Protein AF-A0A9W7SJ68-F1 (afdb_monomer)

Solvent-accessible surface area (backbone atoms only — not comparable to full-atom values): 7380 Å² total; per-residue (Å²): 134,56,76,66,54,62,49,58,74,74,29,47,78,47,60,79,74,85,46,71,55,98,90,40,80,50,81,92,51,82,58,54,70,56,42,67,73,29,62,82,48,99,58,50,45,47,74,52,58,60,67,71,58,55,51,52,51,51,47,54,52,35,40,76,73,72,45,76,78,82,71,75,61,44,81,77,51,71,49,69,51,94,47,70,90,69,25,72,88,72,26,34,28,45,32,38,32,40,38,78,82,93,64,80,56,73,43,80,45,73,30,72,75,85,83,92,130

Organism: NCBI:txid418781

Mean predicted aligned error: 7.55 Å

Structure (mmCIF, N/CA/C/O backbone):
data_AF-A0A9W7SJ68-F1
#
_entry.id   AF-A0A9W7SJ68-F1
#
loop_
_atom_site.group_PDB
_atom_site.id
_atom_site.type_symbol
_atom_site.label_atom_id
_atom_site.label_alt_id
_atom_site.label_comp_id
_atom_site.label_asym_id
_atom_site.label_entity_id
_atom_site.label_seq_id
_atom_site.pdbx_PDB_ins_code
_atom_site.Cartn_x
_atom_site.Cartn_y
_atom_site.Cartn_z
_atom_site.occupancy
_atom_site.B_iso_or_equiv
_atom_site.auth_seq_id
_atom_site.auth_comp_id
_atom_site.auth_asym_id
_atom_site.auth_atom_id
_atom_site.pdbx_PDB_model_num
ATOM 1 N N . MET A 1 1 ? -5.115 -17.934 -12.422 1.00 60.28 1 MET A N 1
ATOM 2 C CA . MET A 1 1 ? -4.137 -16.890 -12.777 1.00 60.28 1 MET A CA 1
ATOM 3 C C . MET A 1 1 ? -3.651 -16.281 -11.479 1.00 60.28 1 MET A C 1
ATOM 5 O O . MET A 1 1 ? -4.508 -15.998 -10.643 1.00 60.28 1 MET A O 1
ATOM 9 N N . ASP A 1 2 ? -2.346 -16.204 -11.255 1.00 85.44 2 ASP A N 1
ATOM 10 C CA . ASP A 1 2 ? -1.744 -15.693 -10.014 1.00 85.44 2 ASP A CA 1
ATOM 11 C C . ASP A 1 2 ? -1.652 -14.150 -10.031 1.00 85.44 2 ASP A C 1
ATOM 13 O O . ASP A 1 2 ? -1.848 -13.529 -11.074 1.00 85.44 2 ASP A O 1
ATOM 17 N N . LEU A 1 3 ? -1.385 -13.507 -8.891 1.00 92.56 3 LEU A N 1
ATOM 18 C CA . LEU A 1 3 ? -1.245 -12.049 -8.775 1.00 92.56 3 LEU A CA 1
ATOM 19 C C . LEU A 1 3 ? -0.158 -11.506 -9.714 1.00 92.56 3 LEU A C 1
ATOM 21 O O . LEU A 1 3 ? -0.362 -10.494 -10.382 1.00 92.56 3 LEU A O 1
ATOM 25 N N . PHE A 1 4 ? 0.989 -12.184 -9.776 1.00 92.94 4 PHE A N 1
ATOM 26 C CA . PHE A 1 4 ? 2.071 -11.794 -10.675 1.00 92.94 4 PHE A CA 1
ATOM 27 C C . PHE A 1 4 ? 1.642 -11.859 -12.146 1.00 92.94 4 PHE A C 1
ATOM 29 O O . PHE A 1 4 ? 1.968 -10.944 -12.900 1.00 92.94 4 PHE A O 1
ATOM 36 N N . ASP A 1 5 ? 0.890 -12.890 -12.543 1.00 93.69 5 ASP A N 1
ATOM 37 C CA . ASP A 1 5 ? 0.445 -13.057 -13.930 1.00 93.69 5 ASP A CA 1
ATOM 38 C C . ASP A 1 5 ? -0.388 -11.852 -14.386 1.00 93.69 5 ASP A C 1
ATOM 40 O O . ASP A 1 5 ? -0.136 -11.301 -15.457 1.00 93.69 5 ASP A O 1
ATOM 44 N N . ASP A 1 6 ? -1.325 -11.388 -13.552 1.00 94.94 6 ASP A N 1
ATOM 45 C CA . ASP A 1 6 ? -2.148 -10.210 -13.855 1.00 94.94 6 ASP A CA 1
ATOM 46 C C . ASP A 1 6 ? -1.294 -8.947 -14.016 1.00 94.94 6 ASP A C 1
ATOM 48 O O . ASP A 1 6 ? -1.525 -8.119 -14.900 1.00 94.94 6 ASP A O 1
ATOM 52 N N . MET A 1 7 ? -0.284 -8.788 -13.158 1.00 95.75 7 MET A N 1
ATOM 53 C CA . MET A 1 7 ? 0.621 -7.644 -13.216 1.00 95.75 7 MET A CA 1
ATOM 54 C C . MET A 1 7 ? 1.518 -7.701 -14.461 1.00 95.75 7 MET A C 1
ATOM 56 O O . MET A 1 7 ? 1.737 -6.675 -15.110 1.00 95.75 7 MET A O 1
ATOM 60 N N . ALA A 1 8 ? 2.009 -8.887 -14.823 1.00 94.06 8 ALA A N 1
ATOM 61 C CA . ALA A 1 8 ? 2.874 -9.117 -15.977 1.00 94.06 8 ALA A CA 1
ATOM 62 C C . ALA A 1 8 ? 2.137 -8.993 -17.321 1.00 94.06 8 ALA A C 1
ATOM 64 O O . ALA A 1 8 ? 2.765 -8.668 -18.325 1.00 94.06 8 ALA A O 1
ATOM 65 N N . GLN A 1 9 ? 0.817 -9.198 -17.351 1.00 94.50 9 GLN A N 1
ATOM 66 C CA . GLN A 1 9 ? -0.003 -8.963 -18.546 1.00 94.50 9 GLN A CA 1
ATOM 67 C C . GLN A 1 9 ? -0.084 -7.487 -18.952 1.00 94.50 9 GLN A C 1
ATOM 69 O O . GLN A 1 9 ? -0.319 -7.187 -20.122 1.00 94.50 9 GLN A O 1
ATOM 74 N N . ILE A 1 10 ? 0.076 -6.567 -17.997 1.00 94.94 10 ILE A N 1
ATOM 75 C CA . ILE A 1 10 ? -0.078 -5.122 -18.222 1.00 94.94 10 ILE A CA 1
ATOM 76 C C . ILE A 1 10 ? 1.275 -4.403 -18.175 1.00 94.94 10 ILE A C 1
ATOM 78 O O . ILE A 1 10 ? 1.486 -3.417 -18.885 1.00 94.94 10 ILE A O 1
ATOM 82 N N . GLY A 1 11 ? 2.178 -4.850 -17.305 1.00 93.81 11 GLY A N 1
ATOM 83 C CA . GLY A 1 11 ? 3.475 -4.220 -17.106 1.00 93.81 11 GLY A CA 1
ATOM 84 C C . GLY A 1 11 ? 4.527 -4.610 -18.145 1.00 93.81 11 GLY A C 1
ATOM 85 O O . GLY A 1 11 ? 4.335 -5.482 -18.988 1.00 93.81 11 GLY A O 1
ATOM 86 N N . LEU A 1 12 ? 5.683 -3.953 -18.051 1.00 93.56 12 LEU A N 1
ATOM 87 C CA . LEU A 1 12 ? 6.872 -4.265 -18.841 1.00 93.56 12 LEU A CA 1
ATOM 88 C C . LEU A 1 12 ? 7.959 -4.867 -17.946 1.00 93.56 12 LEU A C 1
ATOM 90 O O . LEU A 1 12 ? 8.529 -4.173 -17.098 1.00 93.56 12 LEU A O 1
ATOM 94 N N . CYS A 1 13 ? 8.293 -6.134 -18.177 1.00 92.25 13 CYS A N 1
ATOM 95 C CA . CYS A 1 13 ? 9.417 -6.798 -17.522 1.00 92.25 13 CYS A CA 1
ATOM 96 C C . CYS A 1 13 ? 10.738 -6.416 -18.206 1.00 92.25 13 CYS A C 1
ATOM 98 O O . CYS A 1 13 ? 10.953 -6.730 -19.376 1.00 92.25 13 CYS A O 1
ATOM 100 N N . ALA A 1 14 ? 11.636 -5.760 -17.470 1.00 88.69 14 ALA A N 1
ATOM 101 C CA . ALA A 1 14 ? 12.957 -5.369 -17.950 1.00 88.69 14 ALA A CA 1
ATOM 102 C C . ALA A 1 14 ? 14.055 -6.088 -17.156 1.00 88.69 14 ALA A C 1
ATOM 104 O O . ALA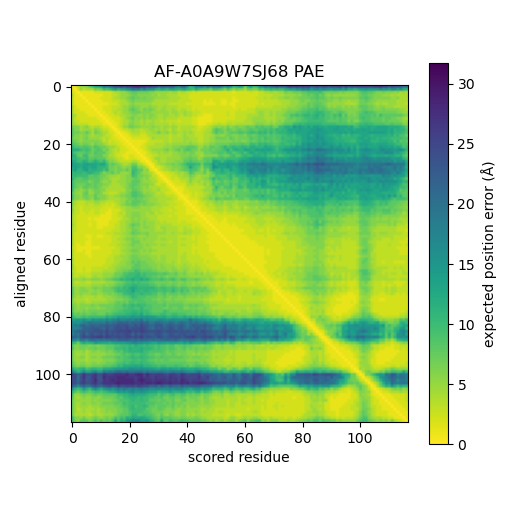 A 1 14 ? 14.231 -5.847 -15.962 1.00 88.69 14 ALA A O 1
ATOM 105 N N . SER A 1 15 ? 14.808 -6.966 -17.822 1.00 85.00 15 SER A N 1
ATOM 106 C CA . SER A 1 15 ? 15.905 -7.720 -17.191 1.00 85.00 15 SER A CA 1
ATOM 107 C C . SER A 1 15 ? 17.273 -7.062 -17.351 1.00 85.00 15 SER A C 1
ATOM 109 O O . SER A 1 15 ? 18.142 -7.254 -16.507 1.00 85.00 15 SER A O 1
ATOM 111 N N . LYS A 1 16 ? 17.499 -6.340 -18.456 1.00 82.94 16 LYS A N 1
ATOM 112 C CA . LYS A 1 16 ? 18.792 -5.724 -18.786 1.00 82.94 16 LYS A CA 1
ATOM 113 C C . LYS A 1 16 ? 18.592 -4.364 -19.436 1.00 82.94 16 LYS A C 1
ATOM 115 O O . LYS A 1 16 ? 17.722 -4.212 -20.292 1.00 82.94 16 LYS A O 1
ATOM 120 N N . GLY A 1 17 ? 19.430 -3.405 -19.064 1.00 79.75 17 GLY A N 1
ATOM 121 C CA . GLY A 1 17 ? 19.518 -2.089 -19.679 1.00 79.75 17 GLY A CA 1
ATOM 122 C C . GLY A 1 17 ? 20.866 -1.886 -20.364 1.00 79.75 17 GLY A C 1
ATOM 123 O O . GLY A 1 17 ? 21.921 -2.234 -19.833 1.00 79.75 17 GLY A O 1
ATOM 124 N N . PHE A 1 18 ? 20.852 -1.276 -21.547 1.00 85.88 18 PHE A N 1
ATOM 125 C CA . PHE A 1 18 ? 22.072 -0.880 -22.245 1.00 85.88 18 PHE A CA 1
ATOM 126 C C . PHE A 1 18 ? 22.078 0.629 -22.448 1.00 85.88 18 PHE A C 1
ATOM 128 O O . PHE A 1 18 ? 21.117 1.197 -22.959 1.00 85.88 18 PHE A O 1
ATOM 135 N N . THR A 1 19 ? 23.172 1.270 -22.044 1.00 86.06 19 THR A N 1
ATOM 136 C CA . THR A 1 19 ? 23.387 2.701 -22.259 1.00 86.06 19 THR A CA 1
ATOM 137 C C . THR A 1 19 ? 24.372 2.876 -23.404 1.00 86.06 19 THR A C 1
ATOM 139 O O . THR A 1 19 ? 25.416 2.223 -23.413 1.00 86.06 19 THR A O 1
ATOM 142 N N . TYR A 1 20 ? 24.057 3.773 -24.334 1.00 89.19 20 TYR A N 1
ATOM 143 C CA . TYR A 1 20 ? 24.947 4.159 -25.424 1.00 89.19 20 TYR A CA 1
ATOM 144 C C . TYR A 1 20 ? 25.295 5.643 -25.326 1.00 89.19 20 TYR A C 1
ATOM 146 O O . TYR A 1 20 ? 24.481 6.452 -24.877 1.00 89.19 20 TYR A O 1
ATOM 154 N N . ARG A 1 21 ? 26.508 5.994 -25.743 1.00 90.12 21 ARG A N 1
ATOM 155 C CA . ARG A 1 21 ? 26.984 7.367 -25.920 1.00 90.12 21 ARG A CA 1
ATOM 156 C C . ARG A 1 21 ? 27.827 7.397 -27.188 1.00 90.12 21 ARG A C 1
ATOM 158 O O . ARG A 1 21 ? 28.701 6.556 -27.336 1.00 90.12 21 ARG A O 1
ATOM 165 N N . ASP A 1 22 ? 27.525 8.323 -28.093 1.00 94.75 22 ASP A N 1
ATOM 166 C CA . ASP A 1 22 ? 28.250 8.490 -29.362 1.00 94.75 22 ASP A CA 1
ATOM 167 C C . ASP A 1 22 ? 28.339 7.198 -30.202 1.00 94.75 22 ASP A C 1
ATOM 169 O O . ASP A 1 22 ? 29.323 6.935 -30.881 1.00 94.75 22 ASP A O 1
ATOM 173 N N . GLY A 1 23 ? 27.295 6.362 -30.144 1.00 93.06 23 GLY A N 1
ATOM 174 C CA . GLY A 1 23 ? 27.235 5.075 -30.850 1.00 93.06 23 GLY A CA 1
ATOM 175 C C . GLY A 1 23 ? 27.927 3.912 -30.131 1.00 93.06 23 GLY A C 1
ATOM 176 O O . GLY A 1 23 ? 27.729 2.763 -30.520 1.00 93.06 23 GLY A O 1
ATOM 177 N N . GLU A 1 24 ? 28.655 4.166 -29.043 1.00 91.81 24 GLU A N 1
ATOM 178 C CA . GLU A 1 24 ? 29.348 3.135 -28.272 1.00 91.81 24 GLU A CA 1
ATOM 179 C C . GLU A 1 24 ? 28.617 2.781 -26.978 1.00 91.81 24 GLU A C 1
ATOM 181 O O . GLU A 1 24 ? 28.007 3.620 -26.307 1.00 91.81 24 GLU A O 1
ATOM 186 N N . ARG A 1 25 ? 28.679 1.500 -26.606 1.00 88.31 25 ARG A N 1
ATOM 187 C CA . ARG A 1 25 ? 28.067 1.010 -25.372 1.00 88.31 25 ARG A CA 1
ATOM 188 C C . ARG A 1 25 ? 28.904 1.433 -24.167 1.00 88.31 25 ARG A C 1
ATOM 190 O O . ARG A 1 25 ? 30.076 1.092 -24.06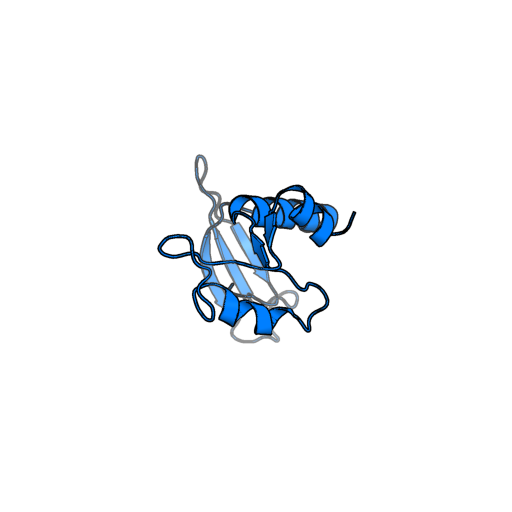2 1.00 88.31 25 ARG A O 1
ATOM 197 N N . VAL A 1 26 ? 28.264 2.083 -23.199 1.00 87.31 26 VAL A N 1
ATOM 198 C CA . VAL A 1 26 ? 28.894 2.505 -21.943 1.00 87.31 26 VAL A CA 1
ATOM 199 C C . VAL A 1 26 ? 28.434 1.601 -20.800 1.00 87.31 26 VAL A C 1
ATOM 201 O O . VAL A 1 26 ? 27.238 1.460 -20.534 1.00 87.31 26 VAL A O 1
ATOM 204 N N . HIS A 1 27 ? 29.392 0.988 -20.105 1.00 82.88 27 HIS A N 1
ATOM 205 C CA . HIS A 1 27 ? 29.142 0.118 -18.954 1.00 82.88 27 HIS A CA 1
ATOM 206 C C . HIS A 1 27 ? 29.034 0.910 -17.639 1.00 82.88 27 HIS A C 1
ATOM 208 O O . HIS A 1 27 ? 29.523 2.033 -17.533 1.00 82.88 27 HIS A O 1
ATOM 214 N N . GLY A 1 28 ? 28.394 0.321 -16.620 1.00 75.12 28 GLY A N 1
ATOM 215 C CA . GLY A 1 28 ? 28.346 0.892 -15.265 1.00 75.12 28 GLY A CA 1
ATOM 216 C C . GLY A 1 28 ? 27.484 2.154 -15.123 1.00 75.12 28 GLY A C 1
ATOM 217 O O . GLY A 1 28 ? 27.707 2.955 -14.219 1.00 75.12 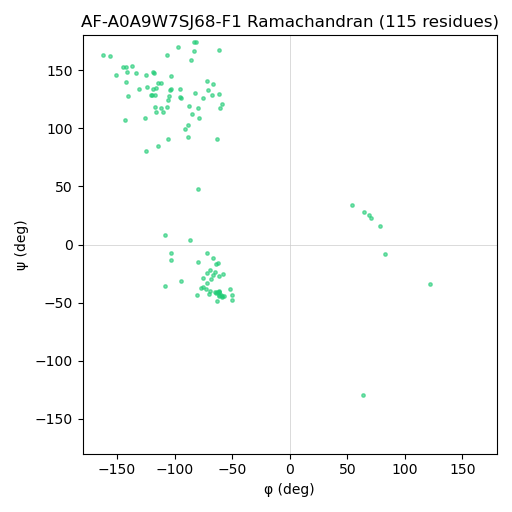28 GLY A O 1
ATOM 218 N N . ARG A 1 29 ? 26.519 2.373 -16.021 1.00 72.81 29 ARG A N 1
ATOM 219 C CA . ARG A 1 29 ? 25.608 3.529 -16.007 1.00 72.81 29 ARG A CA 1
ATOM 220 C C . ARG A 1 29 ? 24.157 3.067 -15.861 1.00 72.81 29 ARG A C 1
ATOM 222 O O . ARG A 1 29 ? 23.776 2.018 -16.376 1.00 72.81 29 ARG A O 1
ATOM 229 N N . GLY A 1 30 ? 23.339 3.893 -15.208 1.00 74.56 30 GLY A N 1
ATOM 230 C CA . GLY A 1 30 ? 21.898 3.670 -15.082 1.00 74.56 30 GLY A CA 1
ATOM 231 C C . GLY A 1 30 ? 21.560 2.395 -14.303 1.00 74.56 30 GLY A C 1
ATOM 232 O O . GLY A 1 30 ? 22.090 2.164 -13.215 1.00 74.56 30 GLY A O 1
ATOM 233 N N . TRP A 1 31 ? 20.691 1.566 -14.884 1.00 74.94 31 TRP A N 1
ATOM 234 C CA . TRP A 1 31 ? 20.127 0.359 -14.268 1.00 74.94 31 TRP A CA 1
ATOM 235 C C . TRP A 1 31 ? 21.130 -0.768 -13.995 1.00 74.94 31 TRP A C 1
ATOM 237 O O . TRP A 1 31 ? 20.811 -1.670 -13.225 1.00 74.94 31 TRP A O 1
ATOM 247 N N . SER A 1 32 ? 22.359 -0.698 -14.518 1.00 77.12 32 SER A N 1
ATOM 248 C CA . SER A 1 32 ? 23.368 -1.754 -14.336 1.00 77.12 32 SER A CA 1
ATOM 249 C C . SER A 1 32 ? 23.706 -2.050 -12.867 1.00 77.12 32 SER A C 1
ATOM 251 O O . SER A 1 32 ? 24.143 -3.149 -12.545 1.00 77.12 32 SER A O 1
ATOM 253 N N . HIS A 1 33 ? 23.519 -1.079 -11.965 1.00 74.81 33 HIS A N 1
ATOM 254 C CA . HIS A 1 33 ? 23.706 -1.285 -10.523 1.00 74.81 33 HIS A CA 1
ATOM 255 C C . HIS A 1 33 ? 22.554 -2.075 -9.896 1.00 74.81 33 HIS A C 1
ATOM 257 O O . HIS A 1 33 ? 22.777 -2.912 -9.024 1.00 74.81 33 HIS A O 1
ATOM 263 N N . PHE A 1 34 ? 21.330 -1.832 -10.366 1.00 75.69 34 PHE A N 1
ATOM 264 C CA . PHE A 1 34 ? 20.133 -2.519 -9.894 1.00 75.69 34 PHE A CA 1
ATOM 265 C C . PHE A 1 34 ? 20.051 -3.946 -10.435 1.00 75.69 34 PHE A C 1
ATOM 267 O O . PHE A 1 34 ? 19.554 -4.815 -9.730 1.00 75.69 34 PHE A O 1
ATOM 274 N N . GLU A 1 35 ? 20.614 -4.217 -11.618 1.00 79.81 35 GLU A N 1
ATOM 275 C CA . GLU A 1 35 ? 20.666 -5.563 -12.214 1.00 79.81 35 GLU A CA 1
ATOM 276 C C . GLU A 1 35 ? 21.228 -6.621 -11.267 1.00 79.81 35 GLU A C 1
ATOM 278 O O . GLU A 1 35 ? 20.710 -7.734 -11.199 1.00 79.81 35 GLU A O 1
ATOM 283 N N . ARG A 1 36 ? 22.241 -6.271 -10.468 1.00 78.44 36 ARG A N 1
ATOM 284 C CA . ARG A 1 36 ? 22.801 -7.194 -9.477 1.00 78.44 36 ARG A CA 1
ATOM 285 C C . ARG A 1 36 ? 21.834 -7.501 -8.327 1.00 78.44 36 ARG A C 1
ATOM 287 O O . ARG A 1 36 ? 21.922 -8.581 -7.756 1.00 78.44 36 ARG A O 1
ATOM 294 N N . LEU A 1 37 ? 20.946 -6.573 -7.970 1.00 81.50 37 LEU A N 1
ATOM 295 C CA . LEU A 1 37 ? 20.040 -6.730 -6.826 1.00 81.50 37 LEU A CA 1
ATOM 296 C C . LEU A 1 37 ? 18.937 -7.750 -7.102 1.00 81.50 37 LEU A C 1
ATOM 298 O O . LEU A 1 37 ? 18.517 -8.451 -6.187 1.00 81.50 37 LEU A O 1
ATOM 302 N N . PHE A 1 38 ? 18.482 -7.850 -8.352 1.00 83.44 38 PHE A N 1
ATOM 303 C CA . PHE A 1 38 ? 17.427 -8.789 -8.729 1.00 83.44 38 PHE A CA 1
ATOM 304 C C . PHE A 1 38 ? 17.938 -10.039 -9.454 1.00 83.44 38 PHE A C 1
ATOM 306 O O . PHE A 1 38 ? 17.203 -11.014 -9.539 1.00 83.44 38 PHE A O 1
ATOM 313 N N . SER A 1 39 ? 19.188 -10.086 -9.930 1.00 83.81 39 SER A N 1
ATOM 314 C CA . SER A 1 39 ? 19.700 -11.234 -10.705 1.00 83.81 39 SER A CA 1
ATOM 315 C C . SER A 1 39 ? 19.740 -12.569 -9.953 1.00 83.81 39 SER A C 1
ATOM 317 O O . SER A 1 39 ? 19.870 -13.613 -10.588 1.00 83.81 39 SER A O 1
ATOM 319 N N . GLN A 1 40 ? 19.640 -12.542 -8.623 1.00 87.00 40 GLN A N 1
ATOM 320 C CA . GLN A 1 40 ? 19.652 -13.726 -7.759 1.00 87.00 40 GLN A CA 1
ATOM 321 C C . GLN A 1 40 ? 18.282 -14.037 -7.136 1.00 87.00 40 GLN A C 1
ATOM 323 O O . GLN A 1 40 ? 18.193 -14.894 -6.259 1.00 87.00 40 GLN A O 1
ATOM 328 N N . THR A 1 41 ? 17.218 -13.343 -7.547 1.00 89.31 41 THR A N 1
ATOM 329 C CA . THR A 1 41 ? 15.859 -13.589 -7.046 1.00 89.31 41 THR A CA 1
ATOM 330 C C . THR A 1 41 ? 15.078 -14.493 -8.003 1.00 89.31 41 THR A C 1
ATOM 332 O O . THR A 1 41 ? 15.498 -14.749 -9.132 1.00 89.31 41 THR A O 1
ATOM 335 N N . LEU A 1 42 ? 13.906 -14.961 -7.560 1.00 89.62 42 LEU A N 1
ATOM 336 C CA . LEU A 1 42 ? 12.975 -15.715 -8.409 1.00 89.62 42 LEU A CA 1
ATOM 337 C C . LEU A 1 42 ? 12.483 -14.896 -9.617 1.00 89.62 42 LEU A C 1
ATOM 339 O O . LEU A 1 42 ? 12.166 -15.465 -10.659 1.00 89.62 42 LEU A O 1
ATOM 343 N N . PHE A 1 43 ? 12.452 -13.568 -9.488 1.00 90.19 43 PHE A N 1
ATOM 344 C CA . PHE A 1 43 ? 12.049 -12.637 -10.538 1.00 90.19 43 PHE A CA 1
ATOM 345 C C . PHE A 1 43 ? 13.256 -11.782 -10.957 1.00 90.19 43 PHE A C 1
ATOM 347 O O . PHE A 1 43 ? 13.426 -10.670 -10.449 1.00 90.19 43 PHE A O 1
ATOM 354 N N . PRO A 1 44 ? 14.111 -12.268 -11.883 1.00 90.69 44 PRO A N 1
ATOM 355 C CA . PRO A 1 44 ? 15.349 -11.597 -12.285 1.00 90.69 44 PRO A CA 1
ATOM 356 C C . PRO A 1 44 ? 15.099 -10.455 -13.282 1.00 90.69 44 PRO A C 1
ATOM 358 O O . PRO A 1 44 ? 15.736 -10.345 -14.333 1.00 90.69 44 PRO A O 1
ATOM 361 N N . PHE A 1 45 ? 14.125 -9.609 -12.972 1.00 89.94 45 PHE A N 1
ATOM 362 C CA . PHE A 1 45 ? 13.732 -8.451 -13.756 1.00 89.94 45 PHE A CA 1
ATOM 363 C C . PHE A 1 45 ? 13.041 -7.423 -12.866 1.00 89.94 45 PHE A C 1
ATOM 365 O O . PHE A 1 45 ? 12.532 -7.731 -11.790 1.00 89.94 45 PHE A O 1
ATOM 372 N N . VAL A 1 46 ? 12.969 -6.194 -13.361 1.00 90.44 46 VAL A N 1
ATOM 373 C CA . VAL A 1 46 ? 12.098 -5.162 -12.803 1.00 90.44 46 VAL A CA 1
ATOM 374 C C . VAL A 1 46 ? 10.793 -5.173 -13.578 1.00 90.44 46 VAL A C 1
ATOM 376 O O . VAL A 1 46 ? 10.795 -5.064 -14.807 1.00 90.44 46 VAL A O 1
ATOM 379 N N . LEU A 1 47 ? 9.676 -5.288 -12.865 1.00 93.00 47 LEU A N 1
ATOM 380 C CA . LEU A 1 47 ? 8.361 -5.068 -13.446 1.00 93.00 47 LEU A CA 1
ATOM 381 C C . LEU A 1 47 ? 8.044 -3.572 -13.416 1.00 93.00 47 LEU A C 1
ATOM 383 O O . LEU A 1 47 ? 7.831 -2.984 -12.358 1.00 93.00 47 LEU A O 1
ATOM 387 N N . ASN A 1 48 ? 7.984 -2.962 -14.593 1.00 93.38 48 ASN A N 1
ATOM 388 C CA . ASN A 1 48 ? 7.542 -1.587 -14.751 1.00 93.38 48 ASN A CA 1
ATOM 389 C C . ASN A 1 48 ? 6.024 -1.585 -14.927 1.00 93.38 48 ASN A C 1
ATOM 391 O O . ASN A 1 48 ? 5.513 -1.897 -16.003 1.00 93.38 48 ASN A O 1
ATOM 395 N N . LEU A 1 49 ? 5.306 -1.229 -13.867 1.00 96.38 49 LEU A N 1
ATOM 396 C CA . LEU A 1 49 ? 3.852 -1.134 -13.853 1.00 96.38 49 LEU A CA 1
ATOM 397 C C . LEU A 1 49 ? 3.451 0.210 -13.245 1.00 96.38 49 LEU A C 1
ATOM 399 O O . LEU A 1 49 ? 3.997 0.627 -12.226 1.00 96.38 49 LEU A O 1
ATOM 403 N N . ARG A 1 50 ? 2.507 0.917 -13.878 1.00 96.50 50 ARG A N 1
ATOM 404 C CA . ARG A 1 50 ? 1.994 2.170 -13.304 1.00 96.50 50 ARG A CA 1
ATOM 405 C C . ARG A 1 50 ? 1.224 1.857 -12.024 1.00 96.50 50 ARG A C 1
ATOM 407 O O . ARG A 1 50 ? 0.395 0.950 -12.034 1.00 96.50 50 ARG A O 1
ATOM 414 N N . LEU A 1 51 ? 1.425 2.681 -10.994 1.00 95.62 51 LEU A N 1
ATOM 415 C CA . LEU A 1 51 ? 0.822 2.504 -9.669 1.00 95.62 51 LEU A CA 1
ATOM 416 C C . LEU A 1 51 ? -0.697 2.266 -9.725 1.00 95.62 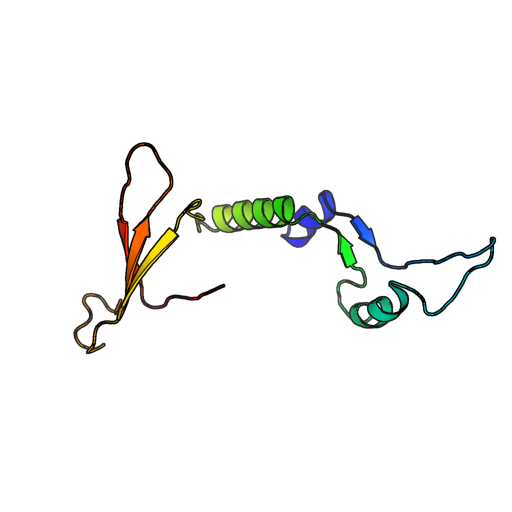51 LEU A C 1
ATOM 418 O O . LEU A 1 51 ? -1.197 1.331 -9.107 1.00 95.62 51 LEU A O 1
ATOM 422 N N . LYS A 1 52 ? -1.411 3.040 -10.555 1.00 95.69 52 LYS A N 1
ATOM 423 C CA . LYS A 1 52 ? -2.853 2.863 -10.787 1.00 95.69 52 LYS A CA 1
ATOM 424 C C . LYS A 1 52 ? -3.221 1.410 -11.118 1.00 95.69 52 LYS A C 1
ATOM 426 O O . LYS A 1 52 ? -4.154 0.869 -10.541 1.00 95.69 52 LYS A O 1
ATOM 431 N N . TYR A 1 53 ? -2.493 0.775 -12.038 1.00 96.81 53 TYR A N 1
ATOM 432 C CA . TYR A 1 53 ? -2.808 -0.588 -12.463 1.00 96.81 53 TYR A CA 1
ATOM 433 C C . TYR A 1 53 ? -2.456 -1.614 -11.390 1.00 96.81 53 TYR A C 1
ATOM 435 O O . TYR A 1 53 ? -3.228 -2.544 -11.188 1.00 96.81 53 TYR A O 1
ATOM 443 N N . SER A 1 54 ? -1.342 -1.443 -10.669 1.00 96.12 54 SER A N 1
ATOM 444 C CA . SER A 1 54 ? -1.042 -2.329 -9.537 1.00 96.12 54 SER A CA 1
ATOM 445 C C . SER A 1 54 ? -2.119 -2.247 -8.456 1.00 96.12 54 SER A C 1
ATOM 447 O O . SER A 1 54 ? -2.564 -3.281 -7.973 1.00 96.12 54 SER A O 1
ATOM 449 N N . GLU A 1 55 ? -2.594 -1.045 -8.117 1.00 95.06 55 GLU A N 1
ATOM 450 C CA . GLU A 1 55 ? -3.660 -0.867 -7.125 1.00 95.06 55 GLU A CA 1
ATOM 451 C C . GLU A 1 55 ? -4.989 -1.478 -7.577 1.00 95.06 55 GLU A C 1
ATOM 453 O O . GLU A 1 55 ? -5.670 -2.122 -6.779 1.00 95.06 55 GLU A O 1
ATOM 458 N N . ASP A 1 56 ? -5.351 -1.320 -8.852 1.00 95.31 56 ASP A N 1
ATOM 459 C CA . ASP A 1 56 ? -6.566 -1.917 -9.410 1.00 95.31 56 ASP A CA 1
ATOM 460 C C . ASP A 1 56 ? -6.502 -3.456 -9.383 1.00 95.31 56 ASP A C 1
ATOM 462 O O . ASP A 1 56 ? -7.473 -4.101 -8.979 1.00 95.31 56 ASP A O 1
ATOM 466 N N . ILE A 1 57 ? -5.350 -4.048 -9.727 1.00 96.25 57 ILE A N 1
ATOM 467 C CA . ILE A 1 57 ? -5.123 -5.501 -9.649 1.00 96.25 57 ILE A CA 1
ATOM 468 C C . ILE A 1 57 ? -5.215 -5.985 -8.198 1.00 96.25 57 ILE A C 1
ATOM 470 O O . ILE A 1 57 ? -5.942 -6.940 -7.915 1.00 96.25 57 ILE A O 1
ATOM 474 N N . PHE A 1 58 ? -4.538 -5.318 -7.256 1.00 95.50 58 PHE A N 1
ATOM 475 C CA . PHE A 1 58 ? -4.619 -5.678 -5.838 1.00 95.50 58 PHE A CA 1
ATOM 476 C C . PHE A 1 58 ? -6.054 -5.600 -5.321 1.00 95.50 58 PHE A C 1
ATOM 478 O O . PHE A 1 58 ? -6.515 -6.526 -4.654 1.00 95.50 58 PHE A O 1
ATOM 485 N N . ARG A 1 59 ? -6.795 -4.542 -5.672 1.00 95.00 59 ARG A N 1
ATOM 486 C CA . ARG A 1 59 ? -8.195 -4.373 -5.269 1.00 95.00 59 ARG A CA 1
ATOM 487 C C . ARG A 1 59 ? -9.079 -5.495 -5.806 1.00 95.00 59 ARG A C 1
ATOM 489 O O . ARG A 1 59 ? -9.891 -6.031 -5.056 1.00 95.00 59 ARG A O 1
ATOM 496 N N . ALA A 1 60 ? -8.907 -5.874 -7.072 1.00 94.06 60 ALA A N 1
ATOM 497 C CA . ALA A 1 60 ? -9.651 -6.975 -7.678 1.00 94.06 60 ALA A CA 1
ATOM 498 C C . ALA A 1 60 ? -9.351 -8.316 -6.986 1.00 94.06 60 ALA A C 1
ATOM 500 O O . ALA A 1 60 ? -10.266 -9.093 -6.709 1.00 94.06 60 ALA A O 1
ATOM 501 N N . ARG A 1 61 ? -8.083 -8.572 -6.644 1.00 94.12 61 ARG A N 1
ATOM 502 C CA . ARG A 1 61 ? -7.672 -9.802 -5.952 1.00 94.12 61 ARG A CA 1
ATOM 503 C C . ARG A 1 61 ? -8.148 -9.868 -4.510 1.00 94.12 61 ARG A C 1
ATOM 505 O O . ARG A 1 61 ? -8.662 -10.905 -4.105 1.00 94.12 61 ARG A O 1
ATOM 512 N N . LEU A 1 62 ? -8.060 -8.770 -3.764 1.00 94.81 62 LEU A N 1
ATOM 513 C CA . LEU A 1 62 ? -8.628 -8.681 -2.418 1.00 94.81 62 LEU A CA 1
ATOM 514 C C . LEU A 1 62 ? -10.145 -8.912 -2.442 1.00 94.81 62 LEU A C 1
ATOM 516 O O . LEU A 1 62 ? -10.653 -9.701 -1.649 1.00 94.81 62 LEU A O 1
ATOM 520 N N . ALA A 1 63 ? -10.857 -8.323 -3.408 1.00 94.88 63 ALA A N 1
ATOM 521 C CA . ALA A 1 63 ? -12.291 -8.546 -3.570 1.00 94.88 63 ALA A CA 1
ATOM 522 C C . ALA A 1 63 ? -12.629 -10.019 -3.866 1.00 94.88 63 ALA A C 1
ATOM 524 O O . ALA A 1 63 ? -13.578 -10.549 -3.293 1.00 94.88 63 ALA A O 1
ATOM 525 N N . ALA A 1 64 ? -11.833 -10.707 -4.695 1.00 93.94 64 ALA A N 1
ATOM 526 C CA . ALA A 1 64 ? -11.999 -12.139 -4.964 1.00 93.94 64 ALA A CA 1
ATOM 527 C C . ALA A 1 64 ? -11.762 -13.025 -3.723 1.00 93.94 64 ALA A C 1
ATOM 529 O O . ALA A 1 64 ? -12.300 -14.127 -3.646 1.00 93.94 64 ALA A O 1
ATOM 530 N N . LEU A 1 65 ? -11.000 -12.533 -2.741 1.00 95.19 65 LEU A N 1
ATOM 531 C CA . LEU A 1 65 ? -10.819 -13.157 -1.425 1.00 95.19 65 LEU A CA 1
ATOM 532 C C . LEU A 1 65 ? -11.905 -12.752 -0.410 1.00 95.19 65 LEU A C 1
ATOM 534 O O . LEU A 1 65 ? -11.823 -13.126 0.757 1.00 95.19 65 LEU A O 1
ATOM 538 N N . GLY A 1 66 ? -12.914 -11.980 -0.826 1.00 96.25 66 GLY A N 1
ATOM 539 C CA . GLY A 1 66 ? -13.974 -11.485 0.053 1.00 96.25 66 GLY A CA 1
ATOM 540 C C . GLY A 1 66 ? -13.567 -10.286 0.915 1.00 96.25 66 GLY A C 1
ATOM 541 O O . GLY A 1 66 ? -14.268 -9.966 1.871 1.00 96.25 66 GLY A O 1
ATOM 542 N N . VAL A 1 67 ? -12.459 -9.612 0.588 1.00 95.12 67 VAL A N 1
ATOM 543 C CA . VAL A 1 67 ? -11.959 -8.426 1.297 1.00 95.12 67 VAL A CA 1
ATOM 544 C C . VAL A 1 67 ? -12.222 -7.178 0.446 1.00 95.12 67 VAL A C 1
ATOM 546 O O . VAL A 1 67 ? -11.398 -6.811 -0.396 1.00 95.12 67 VAL A O 1
ATOM 549 N N . PRO A 1 68 ? -13.377 -6.507 0.607 1.00 91.12 68 PRO A N 1
ATOM 550 C CA . PRO A 1 68 ? -13.659 -5.286 -0.131 1.00 91.12 68 PRO A CA 1
ATOM 551 C C . PRO A 1 68 ? -12.786 -4.133 0.376 1.00 91.12 68 PRO A C 1
ATOM 553 O O . PRO A 1 68 ? -12.699 -3.867 1.574 1.00 91.12 68 PRO A O 1
ATOM 556 N N . VAL A 1 69 ? -12.175 -3.395 -0.550 1.00 92.12 69 VAL A N 1
ATOM 557 C CA . VAL A 1 69 ? -11.472 -2.148 -0.226 1.00 92.12 69 VAL A CA 1
ATOM 558 C C . VAL A 1 69 ? -12.470 -0.996 -0.265 1.00 92.12 69 VAL A C 1
ATOM 560 O O . VAL A 1 69 ? -13.052 -0.702 -1.310 1.00 92.12 69 VAL A O 1
ATOM 563 N N . HIS A 1 70 ? -12.650 -0.318 0.866 1.00 88.81 70 HIS A N 1
ATOM 564 C CA . HIS A 1 70 ? -13.513 0.856 0.963 1.00 88.81 70 HIS A CA 1
ATOM 565 C C . HIS A 1 70 ? -12.717 2.134 0.685 1.00 88.81 70 HIS A C 1
ATOM 567 O O . HIS A 1 70 ? -12.055 2.662 1.573 1.00 88.81 70 HIS A O 1
ATOM 573 N N . ALA A 1 71 ? -12.813 2.644 -0.540 1.00 88.12 71 ALA A N 1
ATOM 574 C CA . ALA A 1 71 ? -12.185 3.892 -0.962 1.00 88.12 71 ALA A CA 1
ATOM 575 C C . ALA A 1 71 ? -13.110 4.675 -1.918 1.00 88.12 71 ALA A C 1
ATOM 577 O O . ALA A 1 71 ? -13.900 4.049 -2.627 1.00 88.12 71 ALA A O 1
ATOM 578 N N . PRO A 1 72 ? -13.005 6.015 -1.985 1.00 88.44 72 PRO A N 1
ATOM 579 C CA . PRO A 1 72 ? -12.172 6.861 -1.128 1.00 88.44 72 PRO A CA 1
ATOM 580 C C . PRO A 1 72 ? -12.730 6.956 0.304 1.00 88.44 72 PRO A C 1
ATOM 582 O O . PRO A 1 72 ? -13.942 7.004 0.504 1.00 88.44 72 PRO A O 1
ATOM 585 N N . ALA A 1 73 ? -11.848 6.949 1.303 1.00 90.38 73 ALA A N 1
ATOM 586 C CA . ALA A 1 73 ? -12.207 7.042 2.716 1.00 90.38 73 ALA A CA 1
ATOM 587 C C . ALA A 1 73 ? -11.082 7.715 3.510 1.00 90.38 73 ALA A C 1
ATOM 589 O O . ALA A 1 73 ? -9.909 7.503 3.206 1.00 90.38 73 ALA A O 1
ATOM 590 N N . THR A 1 74 ? -11.449 8.483 4.532 1.00 92.50 74 THR A N 1
ATOM 591 C CA . THR A 1 74 ? -10.503 9.183 5.407 1.00 92.50 74 THR A CA 1
ATOM 592 C C . THR A 1 74 ? -10.706 8.712 6.837 1.00 92.50 74 THR A C 1
ATOM 594 O O . THR A 1 74 ? -11.830 8.721 7.335 1.00 92.50 74 THR A O 1
ATOM 597 N N . LEU A 1 75 ? -9.631 8.295 7.505 1.00 93.69 75 LEU A N 1
ATOM 598 C CA . LEU A 1 75 ? -9.634 8.083 8.950 1.00 93.69 75 LEU A CA 1
ATOM 599 C C . LEU A 1 75 ? -9.494 9.447 9.634 1.00 93.69 75 LEU A C 1
ATOM 601 O O . LEU A 1 75 ? -8.430 10.052 9.575 1.00 93.69 75 LEU A O 1
ATOM 605 N N . GLU A 1 76 ? -10.563 9.927 10.263 1.00 94.88 76 GLU A N 1
ATOM 606 C CA . GLU A 1 76 ? -10.595 11.247 10.909 1.00 94.88 76 GLU A CA 1
ATOM 607 C C . GLU A 1 76 ? -9.937 11.211 12.291 1.00 94.88 76 GLU A C 1
ATOM 609 O O . GLU A 1 76 ? -9.187 12.104 12.676 1.00 94.88 76 GLU A O 1
ATOM 614 N N . THR A 1 77 ? -10.240 10.169 13.065 1.00 95.50 77 THR A N 1
ATOM 615 C CA . THR A 1 77 ? -9.697 9.964 14.409 1.00 95.50 77 THR A CA 1
ATOM 616 C C . THR A 1 77 ? -9.880 8.513 14.839 1.00 95.50 77 THR A C 1
ATOM 618 O O . THR A 1 77 ? -10.700 7.784 14.273 1.00 95.50 77 THR A O 1
ATOM 621 N N . PHE A 1 78 ? -9.140 8.098 15.861 1.00 95.44 78 PHE A N 1
ATOM 622 C CA . PHE A 1 78 ? -9.364 6.845 16.564 1.00 95.44 78 PHE A CA 1
ATOM 623 C C . PHE A 1 78 ? -9.048 7.001 18.052 1.00 95.44 78 PHE A C 1
ATOM 625 O O . PHE A 1 78 ? -8.213 7.814 18.447 1.00 95.44 78 PHE A O 1
ATOM 632 N N . THR A 1 79 ? -9.707 6.194 18.874 1.00 94.38 79 THR A N 1
ATOM 633 C CA . THR A 1 79 ? -9.456 6.089 20.311 1.00 94.38 79 THR A CA 1
ATOM 634 C C . THR A 1 79 ? -9.172 4.642 20.674 1.00 94.38 79 THR A C 1
ATOM 636 O O . THR A 1 79 ? -9.740 3.729 20.075 1.00 94.38 79 THR A O 1
ATOM 639 N N . LEU A 1 80 ? -8.297 4.446 21.656 1.00 92.81 80 LEU A N 1
ATOM 640 C CA . LEU A 1 80 ? -8.045 3.150 22.273 1.00 92.81 80 LEU A CA 1
ATOM 641 C C . LEU A 1 80 ? -8.738 3.119 23.635 1.00 92.81 80 LEU A C 1
ATOM 643 O O . LEU A 1 80 ? -8.601 4.067 24.411 1.00 92.81 80 LEU A O 1
ATOM 647 N N . ASP A 1 81 ? -9.450 2.037 23.919 1.00 88.81 81 ASP A N 1
ATOM 648 C CA . ASP A 1 81 ? -10.043 1.797 25.223 1.00 88.81 81 ASP A CA 1
ATOM 649 C C . ASP A 1 81 ? -8.928 1.721 26.279 1.00 88.81 81 ASP A C 1
ATOM 651 O O . ASP A 1 81 ? -7.939 1.005 26.096 1.00 88.81 81 ASP A O 1
ATOM 655 N N . PRO A 1 82 ? -9.055 2.468 27.388 1.00 78.69 82 PRO A N 1
ATOM 656 C CA . PRO A 1 82 ? -7.986 2.603 28.373 1.00 78.69 82 PRO A CA 1
ATOM 657 C C . PRO A 1 82 ? -7.733 1.312 29.159 1.00 78.69 82 PRO A C 1
ATOM 659 O O . PRO A 1 82 ? -6.642 1.132 29.697 1.00 78.69 82 PRO A O 1
ATOM 662 N N . ASP A 1 83 ? -8.722 0.420 29.219 1.00 80.25 83 ASP A N 1
ATOM 663 C CA . ASP A 1 83 ? -8.601 -0.896 29.830 1.00 80.25 83 ASP A CA 1
ATOM 664 C C . ASP A 1 83 ? -9.028 -1.978 28.819 1.00 80.25 83 ASP A C 1
ATOM 666 O O . ASP A 1 83 ? -10.225 -2.118 28.536 1.00 80.25 83 ASP A O 1
ATOM 670 N N . PRO A 1 84 ? -8.081 -2.773 28.285 1.00 64.12 84 PRO A N 1
ATOM 671 C CA . PRO A 1 84 ? -8.373 -3.804 27.293 1.00 64.12 84 PRO A CA 1
ATOM 672 C C . PRO A 1 84 ? -9.269 -4.927 27.833 1.00 64.12 84 PRO A C 1
ATOM 674 O O . PRO A 1 84 ? -9.857 -5.656 27.040 1.00 64.12 84 PRO A O 1
ATOM 677 N N . THR A 1 85 ? -9.420 -5.062 29.156 1.00 69.44 85 THR A N 1
ATOM 678 C CA . THR A 1 85 ? -10.354 -6.023 29.768 1.00 69.44 85 THR A CA 1
ATOM 679 C C . THR A 1 85 ? -11.804 -5.535 29.767 1.00 69.44 85 THR A C 1
ATOM 681 O O . THR A 1 85 ? -12.723 -6.331 29.956 1.00 69.44 85 THR A O 1
ATOM 684 N N . THR A 1 86 ? -12.018 -4.239 29.520 1.00 68.25 86 THR A N 1
ATOM 685 C CA . THR A 1 86 ? -13.344 -3.601 29.471 1.00 68.25 86 THR A CA 1
ATOM 686 C C . THR A 1 86 ? -13.830 -3.321 28.052 1.00 68.25 86 THR A C 1
ATOM 688 O O . THR A 1 86 ? -14.985 -2.933 27.871 1.00 68.25 86 THR A O 1
ATOM 691 N N . ALA A 1 87 ? -12.973 -3.537 27.048 1.00 67.88 87 ALA A N 1
ATOM 692 C CA . ALA A 1 87 ? -13.317 -3.335 25.651 1.00 67.88 87 ALA A CA 1
ATOM 693 C C . ALA A 1 87 ? -14.476 -4.257 25.261 1.00 67.88 87 ALA A C 1
ATOM 695 O O . ALA A 1 87 ? -14.361 -5.487 25.291 1.00 67.88 87 ALA A O 1
ATOM 696 N N . ALA A 1 88 ? -15.603 -3.658 24.881 1.00 64.56 88 ALA A N 1
ATOM 697 C CA . ALA A 1 88 ? -16.753 -4.414 24.419 1.00 64.56 88 ALA A CA 1
ATOM 698 C C . ALA A 1 88 ? -16.345 -5.247 23.190 1.00 64.56 88 ALA A C 1
ATOM 700 O O . ALA A 1 88 ? -15.912 -4.713 22.168 1.00 64.56 88 ALA A O 1
ATOM 701 N N . ASP A 1 89 ? -16.498 -6.565 23.302 1.00 77.50 89 ASP A N 1
ATOM 702 C CA . ASP A 1 89 ? -16.302 -7.545 22.230 1.00 77.50 89 ASP A CA 1
ATOM 703 C C . ASP A 1 89 ? -14.855 -7.746 21.739 1.00 77.50 89 ASP A C 1
ATOM 705 O O . ASP A 1 89 ? -14.671 -8.170 20.599 1.00 77.50 89 ASP A O 1
ATOM 709 N N . ASP A 1 90 ? -13.827 -7.484 22.560 1.00 84.88 90 ASP A N 1
ATOM 710 C CA . ASP A 1 90 ? -12.402 -7.706 22.211 1.00 84.88 90 ASP A CA 1
ATOM 711 C C . ASP A 1 90 ? -11.903 -6.817 21.046 1.00 84.88 90 ASP A C 1
ATOM 713 O O . ASP A 1 90 ? -11.013 -7.189 20.284 1.00 84.88 90 ASP A O 1
ATOM 717 N N . HIS A 1 91 ? -12.508 -5.634 20.875 1.00 91.38 91 HIS A N 1
ATOM 718 C CA . HIS A 1 91 ? -12.125 -4.623 19.880 1.00 91.38 91 HIS A CA 1
ATOM 719 C C . HIS A 1 91 ? -11.851 -3.280 20.574 1.00 91.38 91 HIS A C 1
ATOM 721 O O . HIS A 1 91 ? -12.727 -2.414 20.574 1.00 91.38 91 HIS A O 1
ATOM 727 N N . PRO A 1 92 ? -10.656 -3.085 21.163 1.00 92.25 92 PRO A N 1
ATOM 728 C CA . PRO A 1 92 ? -10.360 -1.909 21.977 1.00 92.25 92 PRO A CA 1
ATOM 729 C C . PRO A 1 92 ? -10.216 -0.620 21.165 1.00 92.25 92 PRO A C 1
ATOM 731 O O . PRO A 1 92 ? -10.040 0.442 21.747 1.00 92.25 92 PRO A O 1
ATOM 734 N N . ILE A 1 93 ? -10.225 -0.672 19.831 1.00 93.25 93 ILE A N 1
ATOM 735 C CA . ILE A 1 93 ? -10.057 0.520 19.003 1.00 93.25 93 ILE A 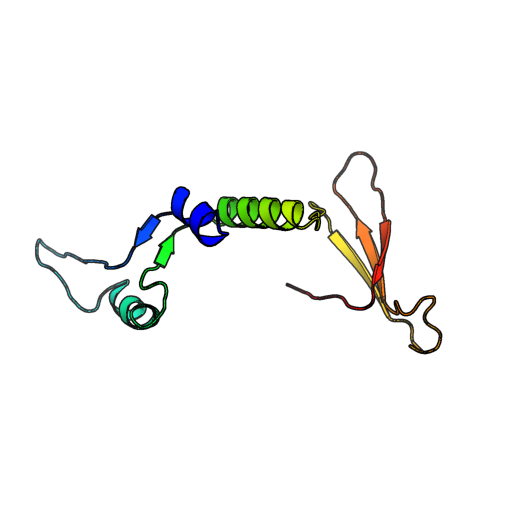CA 1
ATOM 736 C C . ILE A 1 93 ? -11.395 0.931 18.412 1.00 93.25 93 ILE A C 1
ATOM 738 O O . ILE A 1 93 ? -12.040 0.142 17.723 1.00 93.25 93 ILE A O 1
ATOM 742 N N . THR A 1 94 ? -11.755 2.198 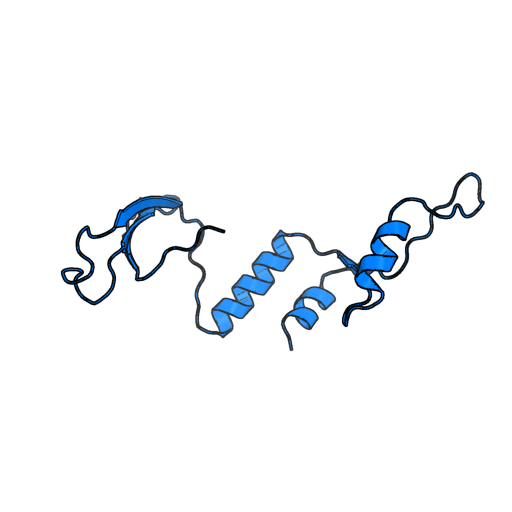18.593 1.00 94.56 94 THR A N 1
ATOM 743 C CA . THR A 1 94 ? -12.885 2.834 17.913 1.00 94.56 94 THR A CA 1
ATOM 744 C C . THR A 1 94 ? -12.363 3.885 16.940 1.00 94.56 94 THR A C 1
ATOM 746 O O . THR A 1 94 ? -11.729 4.852 17.348 1.00 94.56 94 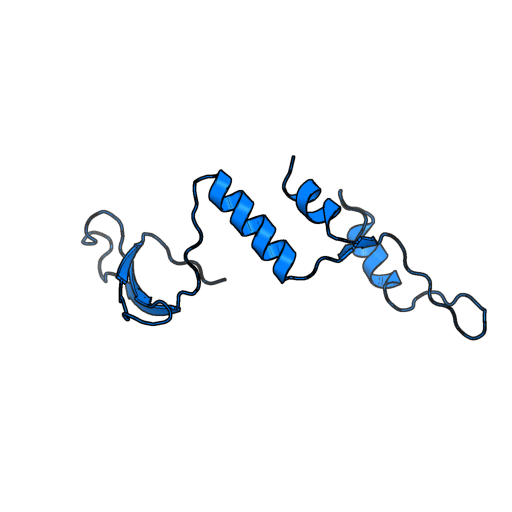THR A O 1
ATOM 749 N N . ALA A 1 95 ? -12.621 3.697 15.647 1.00 95.06 95 ALA A N 1
ATOM 750 C CA . ALA A 1 95 ? -12.184 4.567 14.560 1.00 95.06 95 ALA A CA 1
ATOM 751 C C . ALA A 1 95 ? -13.368 5.285 13.908 1.00 95.06 95 ALA A C 1
ATOM 753 O O . ALA A 1 95 ? -14.409 4.681 13.645 1.00 95.06 95 ALA A O 1
ATOM 754 N N . THR A 1 96 ? -13.182 6.560 13.585 1.00 95.25 96 THR A N 1
ATOM 755 C CA . THR A 1 96 ? -14.160 7.384 12.871 1.00 95.25 96 THR A CA 1
ATOM 756 C C . THR A 1 96 ? -13.678 7.598 11.447 1.00 95.25 96 THR A C 1
ATOM 758 O O . THR A 1 96 ? -12.620 8.186 11.229 1.00 95.25 96 THR A O 1
ATOM 761 N N . ILE A 1 97 ? -14.452 7.120 10.474 1.00 94.19 97 ILE A N 1
ATOM 762 C CA . ILE A 1 97 ? -14.100 7.163 9.054 1.00 94.19 97 ILE A CA 1
ATOM 763 C C . ILE A 1 97 ? -15.133 7.997 8.295 1.00 94.19 97 ILE A C 1
ATOM 765 O O . ILE A 1 97 ? -16.339 7.787 8.446 1.00 94.19 97 ILE A O 1
ATOM 769 N N . SER A 1 98 ? -14.666 8.898 7.436 1.00 91.62 98 SER A N 1
ATOM 770 C CA . SER A 1 98 ? -15.490 9.663 6.499 1.00 91.62 98 SER A CA 1
ATOM 771 C C . SER A 1 98 ? -15.302 9.168 5.059 1.00 91.62 98 SER A C 1
ATOM 773 O O . SER A 1 98 ? -14.360 8.437 4.740 1.00 91.62 98 SER A O 1
ATOM 775 N N . THR A 1 99 ? -16.233 9.523 4.173 1.00 87.19 99 THR A N 1
ATOM 776 C CA . THR A 1 99 ? -16.149 9.246 2.729 1.00 87.19 99 THR A CA 1
ATOM 777 C C . THR A 1 99 ? -16.513 10.502 1.929 1.00 87.19 99 THR A C 1
ATOM 779 O O . THR A 1 99 ? -17.340 11.287 2.400 1.00 87.19 99 THR A O 1
ATOM 782 N N . PRO A 1 100 ? -15.913 10.726 0.743 1.00 78.50 100 PRO A N 1
ATOM 783 C CA . PRO A 1 100 ? -16.304 11.808 -0.166 1.00 78.50 100 PRO A CA 1
ATOM 784 C C . PRO A 1 100 ? -17.756 11.724 -0.693 1.00 78.50 100 PRO A C 1
ATOM 786 O O . PRO A 1 100 ? -18.420 10.703 -0.574 1.00 78.50 100 PRO A O 1
ATOM 789 N N . ALA A 1 101 ? -18.214 12.827 -1.298 1.00 62.72 101 ALA A N 1
ATOM 790 C CA . ALA A 1 101 ? -19.450 13.569 -0.998 1.00 62.72 101 ALA A CA 1
ATOM 791 C C . ALA A 1 101 ? -20.827 13.133 -1.585 1.00 62.72 101 ALA A C 1
ATOM 793 O O . ALA A 1 101 ? -20.941 12.266 -2.444 1.00 62.72 101 ALA A O 1
ATOM 794 N N . HIS A 1 102 ? -21.843 13.874 -1.093 1.00 52.88 102 HIS A N 1
ATOM 795 C CA . HIS A 1 102 ? -23.305 13.995 -1.331 1.00 52.88 102 HIS A CA 1
ATOM 796 C C . HIS A 1 102 ? -24.124 13.733 -0.064 1.00 52.88 102 HIS A C 1
ATOM 798 O O . HIS A 1 102 ? -25.081 14.451 0.206 1.00 52.88 102 HIS A O 1
ATOM 804 N N . HIS A 1 103 ? -23.649 12.824 0.783 1.00 55.44 103 HIS A N 1
ATOM 805 C CA . HIS A 1 103 ? -24.060 12.700 2.176 1.00 55.44 103 HIS A CA 1
ATOM 806 C C . HIS A 1 103 ? -22.817 12.325 2.985 1.00 55.44 103 HIS A C 1
ATOM 808 O O . HIS A 1 103 ? -22.350 11.198 2.831 1.00 55.44 103 HIS A O 1
ATOM 814 N N . PRO A 1 104 ? -22.234 13.231 3.793 1.00 58.28 104 PRO A N 1
ATOM 815 C CA . PRO A 1 104 ? -21.135 12.877 4.683 1.00 58.28 104 PRO A CA 1
ATOM 816 C C . PRO A 1 104 ? -21.640 11.847 5.698 1.00 58.28 104 PRO A C 1
ATOM 818 O O . PRO A 1 104 ? -22.200 12.182 6.738 1.00 58.28 104 PRO A O 1
ATOM 821 N N . ALA A 1 105 ? -21.496 10.572 5.351 1.00 71.12 105 ALA A N 1
ATOM 822 C CA . ALA A 1 105 ? -21.785 9.459 6.228 1.00 71.12 105 ALA A CA 1
ATOM 823 C C . ALA A 1 105 ? -20.508 9.167 7.009 1.00 71.12 105 ALA A C 1
ATOM 825 O O . ALA A 1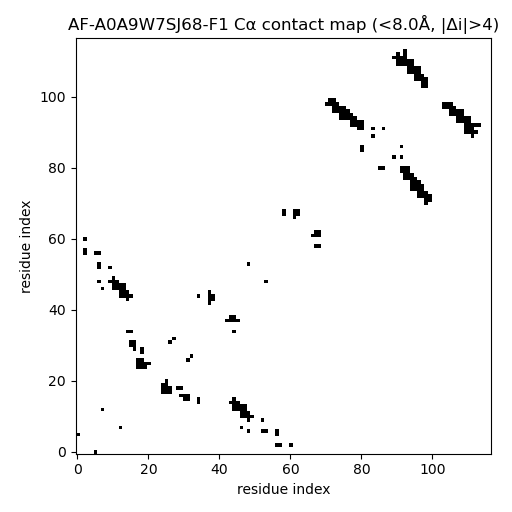 105 ? -19.616 8.448 6.550 1.00 71.12 105 ALA A O 1
ATOM 826 N N . THR A 1 106 ? -20.406 9.781 8.181 1.00 84.19 106 THR A N 1
ATOM 827 C CA . THR A 1 106 ? -19.424 9.376 9.178 1.00 84.19 106 THR A CA 1
ATOM 828 C C . THR A 1 106 ? -19.813 7.994 9.683 1.00 84.19 106 THR A C 1
ATOM 830 O O . THR A 1 106 ? -20.960 7.763 10.065 1.00 84.19 106 THR A O 1
ATOM 833 N N . ARG A 1 107 ? -18.863 7.063 9.669 1.00 89.75 107 ARG A N 1
ATOM 834 C CA . ARG A 1 107 ? -19.057 5.689 10.133 1.00 89.75 107 ARG A CA 1
ATOM 835 C C . ARG A 1 107 ? -18.042 5.358 11.212 1.00 89.75 107 ARG A C 1
ATOM 837 O O . ARG A 1 107 ? -16.858 5.665 11.078 1.00 89.75 107 ARG A O 1
ATOM 844 N N . THR A 1 108 ? -18.527 4.718 12.266 1.00 92.44 108 THR A N 1
ATOM 845 C CA .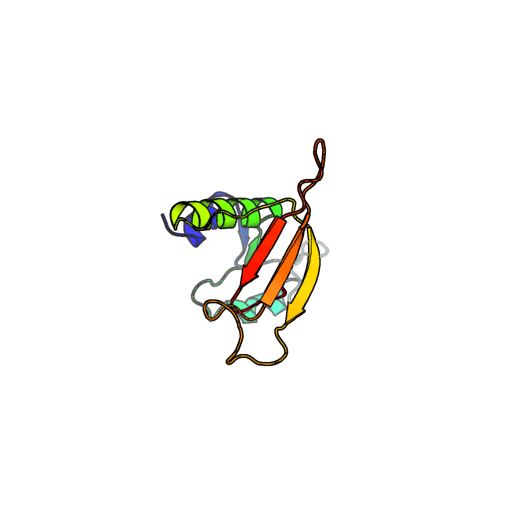 THR A 1 108 ? -17.703 4.228 13.366 1.00 92.44 108 THR A CA 1
ATOM 846 C C . THR A 1 108 ? -17.370 2.764 13.123 1.00 92.44 108 THR A C 1
ATOM 848 O O . THR A 1 108 ? -18.263 1.950 12.895 1.00 92.44 108 THR A O 1
ATOM 851 N N . VAL A 1 109 ? -16.085 2.431 13.160 1.00 92.38 109 VAL A N 1
ATOM 852 C CA . VAL A 1 109 ? -15.578 1.065 13.017 1.00 92.38 109 VAL A CA 1
ATOM 853 C C . VAL A 1 109 ? -14.882 0.680 14.311 1.00 92.38 109 VAL A C 1
ATOM 855 O O . VAL A 1 109 ? -14.014 1.412 14.780 1.00 92.38 109 VAL A O 1
ATOM 858 N N . ARG A 1 110 ? -15.241 -0.475 14.875 1.00 93.00 110 ARG A N 1
ATOM 859 C CA . ARG A 1 110 ? -14.478 -1.077 15.969 1.00 93.00 110 ARG A CA 1
ATOM 860 C C . ARG A 1 110 ? -13.495 -2.095 15.415 1.00 93.00 110 ARG A C 1
ATOM 862 O O . ARG A 1 110 ? -13.866 -2.913 14.575 1.00 93.00 110 ARG A O 1
ATOM 869 N N . ALA A 1 111 ? -12.255 -2.041 15.877 1.00 92.75 111 ALA A N 1
ATOM 870 C CA . ALA A 1 111 ? -11.167 -2.877 15.394 1.00 92.75 111 ALA A CA 1
ATOM 871 C C . ALA A 1 111 ? -10.330 -3.413 16.560 1.00 92.75 111 ALA A C 1
ATOM 873 O O . ALA A 1 111 ? -10.232 -2.793 17.618 1.00 92.75 111 ALA A O 1
ATOM 874 N N . LYS A 1 112 ? -9.691 -4.566 16.345 1.00 93.06 112 LYS A N 1
ATOM 875 C CA . LYS A 1 112 ? -8.670 -5.079 17.270 1.00 93.06 112 LYS A CA 1
ATOM 876 C C . LYS A 1 112 ? -7.338 -4.357 17.100 1.00 93.06 112 LYS A C 1
ATOM 878 O O . LYS A 1 112 ? -6.639 -4.085 18.067 1.00 93.06 112 LYS A O 1
ATOM 883 N N . TYR A 1 113 ? -7.020 -4.035 15.848 1.00 92.81 113 TYR A N 1
ATOM 884 C CA . TYR A 1 113 ? -5.772 -3.410 15.437 1.00 92.81 113 TYR A CA 1
ATOM 885 C C . TYR A 1 113 ? -6.042 -2.392 14.332 1.00 92.81 113 TYR A C 1
ATOM 887 O O . TYR A 1 113 ? -6.927 -2.591 13.498 1.00 92.81 113 TYR A O 1
ATOM 895 N N . ILE A 1 114 ? -5.238 -1.333 14.302 1.00 93.69 114 ILE A N 1
ATOM 896 C CA . ILE A 1 114 ? -5.102 -0.435 13.155 1.00 93.69 114 ILE A CA 1
ATOM 897 C C . ILE A 1 114 ? -3.669 -0.559 12.652 1.00 93.69 114 ILE A C 1
ATOM 899 O O . ILE A 1 114 ? -2.726 -0.544 13.442 1.00 93.69 114 ILE A O 1
ATOM 903 N N . VAL A 1 115 ? -3.516 -0.670 11.335 1.00 95.25 115 VAL A N 1
ATOM 904 C CA . VAL A 1 115 ? -2.218 -0.673 10.659 1.00 95.25 115 VAL A CA 1
ATOM 905 C C . VAL A 1 115 ? -2.167 0.550 9.751 1.00 95.25 115 VAL A C 1
ATOM 907 O O . VAL A 1 115 ? -3.003 0.685 8.861 1.00 95.25 115 VAL A O 1
ATOM 910 N N . GLY A 1 116 ? -1.213 1.449 10.001 1.00 92.25 116 GLY A N 1
ATOM 911 C CA . GLY A 1 116 ? -0.902 2.555 9.095 1.00 92.25 116 GLY A CA 1
ATOM 912 C C . GLY A 1 116 ? 0.023 2.072 7.981 1.00 92.25 116 GLY A C 1
ATOM 913 O O . GLY A 1 116 ? 1.020 1.411 8.274 1.00 92.25 116 GLY A O 1
ATOM 914 N N . ALA A 1 117 ? -0.322 2.380 6.732 1.00 87.19 117 ALA A N 1
ATOM 915 C CA . ALA A 1 117 ? 0.415 1.997 5.530 1.00 87.19 117 ALA A CA 1
ATOM 916 C C . ALA A 1 117 ? 0.539 3.187 4.576 1.00 87.19 117 ALA A C 1
ATOM 918 O O . ALA A 1 117 ? -0.432 3.977 4.512 1.00 87.19 117 ALA A O 1
#

InterPro domains:
  IPR036188 FAD/NAD(P)-binding domain superfamily [G3DSA:3.50.50.60] (1-117)

Nearest PDB structures (foldseek):
  7b09-assembly1_B  TM=2.658E-01  e=2.827E+00  Orthohantavirus puumalaense
  5opg-assembly1_A  TM=2.725E-01  e=3.426E+00  Orthohantavirus hantanense
  6ahd-assembly1_v  TM=2.979E-01  e=5.033E+00  Homo sapiens
  7o9s-assembly1_A  TM=2.551E-01  e=3.426E+00  Orthohantavirus hantanense

Secondary structure (DSSP, 8-state):
--HHHHHHHHSEEE----EEETTEEESS-TTHHHHHHHTTSSS-SEEE--HHHHHHHHHHHHHHTT-----S-EEEEEEE-S-TTTSGGG--EEEEEE--SSS---EEEEES-----

Sequence (117 aa):
MDLFDDMAQIGLCASKGFTYRDGERVHGRGWSHFERLFSQTLFPFVLNLRLKYSEDIFRARLAALGVPVHAPATLETFTLDPDPTTAADDHPITATISTPAHHPATRTVRAKYIVGA

Foldseek 3Di:
DDLVVQLPVAWDWAQDDWDDDPNDTDPPDDCNVVQVVQCPDPRSTDTGGDPVSNVVSVQVVCVVVVRHDDPPKDFPDKDFAPDQVPPPPSQRMWTWMFHDDDDTDTDIDGHNDDDDD

pLDDT: mean 87.33, std 9.89, range [52.88, 96.81]

Radius of gyration: 22.6 Å; Cα contacts (8 Å, |Δi|>4): 142; chains: 1; bounding box: 53×31×61 Å